Protein AF-A0A0R0CIC9-F1 (afdb_monomer_lite)

Radius of gyration: 15.49 Å; chains: 1; bounding box: 30×26×52 Å

Secondary structure (DSSP, 8-state):
---HHHHHTT-B-HHHHHHHHHHHHHHHHH-GGGHHHHHHHHHHHHHHHHHHHHHHHSEEEETTTEEEEETTT-HHHHHHHHHHHHHHHHHHHHHHHS----

pLDDT: mean 84.19, std 9.0, range [45.66, 94.19]

Sequence (102 aa):
MNSLANRIKGKSFLWPCLLFGIVSVFFISFAPAMYDVTWAIVGFLLFAPLFILQTGSGVALDNWWVARIDRKTQPYSYWFRVVFWGLGTAGFAYRIFVPVAV

Foldseek 3Di:
DCALLNVQAFDWCVVVLVVLVVVLVVVCVVCVVCNQLSVLVSQLVNLVVLLCSLVRRQFHDDVNTGGHRHCVPHVPVSVVRSVVSVCSNVVSVCSNPPDDDD

Organism: NCBI:txid344882

Structure (mmCIF, N/CA/C/O backbone):
data_AF-A0A0R0CIC9-F1
#
_entry.id   AF-A0A0R0CIC9-F1
#
loop_
_atom_site.group_PDB
_atom_site.id
_atom_site.type_symbol
_atom_site.label_atom_id
_atom_site.label_alt_id
_atom_site.label_comp_id
_atom_site.label_asym_id
_atom_site.label_entity_id
_atom_site.label_seq_id
_atom_site.pdbx_PDB_ins_code
_atom_site.Cartn_x
_atom_site.Cartn_y
_atom_site.Cartn_z
_atom_site.occupancy
_atom_site.B_iso_or_equiv
_atom_site.auth_seq_id
_atom_site.auth_comp_id
_atom_site.auth_asym_id
_atom_site.auth_atom_id
_atom_site.pdbx_PDB_model_num
ATOM 1 N N . MET A 1 1 ? 0.925 -1.442 27.604 1.00 45.66 1 MET A N 1
ATOM 2 C CA . MET A 1 1 ? 1.549 -1.317 26.265 1.00 45.66 1 MET A CA 1
ATOM 3 C C . MET A 1 1 ? 0.586 -0.574 25.348 1.00 45.66 1 MET A C 1
ATOM 5 O O . MET A 1 1 ? -0.476 -1.107 25.059 1.00 45.66 1 MET A O 1
ATOM 9 N N . ASN A 1 2 ? 0.902 0.655 24.927 1.00 53.94 2 ASN A N 1
ATOM 10 C CA . ASN A 1 2 ? 0.096 1.353 23.916 1.00 53.94 2 ASN A CA 1
ATOM 11 C C . ASN A 1 2 ? 0.224 0.586 22.598 1.00 53.94 2 ASN A C 1
ATOM 13 O O . ASN A 1 2 ? 1.307 0.585 22.011 1.00 53.94 2 ASN A O 1
ATOM 17 N N . SER A 1 3 ? -0.838 -0.109 22.179 1.00 74.44 3 SER A N 1
ATOM 18 C CA . SER A 1 3 ? -0.805 -0.900 20.948 1.00 74.44 3 SER A CA 1
ATOM 19 C C . SER A 1 3 ? -0.511 0.009 19.750 1.00 74.44 3 SER A C 1
ATOM 21 O O . SER A 1 3 ? -0.821 1.205 19.767 1.00 74.44 3 SER A O 1
ATOM 23 N N . LEU A 1 4 ? 0.104 -0.550 18.705 1.00 78.19 4 LEU A N 1
ATOM 24 C CA . LEU A 1 4 ? 0.395 0.168 17.460 1.00 78.19 4 LEU A CA 1
ATOM 25 C C . LEU A 1 4 ? -0.866 0.869 16.910 1.00 78.19 4 LEU A C 1
ATOM 27 O O . LEU A 1 4 ? -0.785 2.000 16.434 1.00 78.19 4 LEU A O 1
ATOM 31 N N . ALA A 1 5 ? -2.037 0.244 17.091 1.00 76.62 5 ALA A N 1
ATOM 32 C CA . ALA A 1 5 ? -3.348 0.811 16.783 1.00 76.62 5 ALA A CA 1
ATOM 33 C C . ALA A 1 5 ? -3.568 2.175 17.455 1.00 76.62 5 ALA A C 1
ATOM 35 O O . ALA A 1 5 ? -3.890 3.142 16.773 1.00 76.62 5 ALA A O 1
ATOM 36 N N . ASN A 1 6 ? -3.313 2.297 18.762 1.00 80.62 6 ASN A N 1
ATOM 37 C CA . ASN A 1 6 ? -3.512 3.549 19.503 1.00 80.62 6 ASN A CA 1
ATOM 38 C C . ASN A 1 6 ? -2.565 4.668 19.045 1.00 80.62 6 ASN A C 1
ATOM 40 O O . ASN A 1 6 ? -2.896 5.841 19.176 1.00 80.62 6 ASN A O 1
ATOM 44 N N . ARG A 1 7 ? -1.389 4.327 18.498 1.00 82.81 7 ARG A N 1
ATOM 45 C CA . ARG A 1 7 ? -0.427 5.314 17.975 1.00 82.81 7 ARG A CA 1
ATOM 46 C C . ARG A 1 7 ? -0.764 5.810 16.570 1.00 82.81 7 ARG A C 1
ATOM 48 O O . ARG A 1 7 ? -0.243 6.851 16.164 1.00 82.81 7 ARG A O 1
ATOM 55 N N . ILE A 1 8 ? -1.540 5.038 15.813 1.00 83.25 8 ILE A N 1
ATOM 56 C CA . ILE A 1 8 ? -1.824 5.270 14.390 1.00 83.25 8 ILE A CA 1
ATOM 57 C C . ILE A 1 8 ? -3.249 5.794 14.188 1.00 83.25 8 ILE A C 1
ATOM 59 O O . ILE A 1 8 ? -3.485 6.587 13.278 1.00 83.25 8 ILE A O 1
ATOM 63 N N . LYS A 1 9 ? -4.188 5.402 15.050 1.00 84.81 9 LYS A N 1
ATOM 64 C CA . LYS A 1 9 ? -5.587 5.823 14.982 1.00 84.81 9 LYS A CA 1
ATOM 65 C C . LYS A 1 9 ? -5.697 7.353 15.007 1.00 84.81 9 LYS A C 1
ATOM 67 O O . LYS A 1 9 ? -5.084 8.022 15.831 1.00 84.81 9 LYS A O 1
ATOM 72 N N . GLY A 1 10 ? -6.461 7.903 14.070 1.00 84.50 10 GLY A N 1
ATOM 73 C CA . GLY A 1 10 ? -6.659 9.335 13.857 1.00 84.50 10 GLY A CA 1
ATOM 74 C C . GLY A 1 10 ? -5.609 10.017 12.975 1.00 84.50 10 GLY A C 1
ATOM 75 O O . GLY A 1 10 ? -5.848 11.145 12.548 1.00 84.50 10 GLY A O 1
ATOM 76 N N . LYS A 1 11 ? -4.482 9.366 12.649 1.00 85.88 11 LYS A N 1
ATOM 77 C CA . LYS A 1 11 ? -3.447 9.972 11.798 1.00 85.88 11 LYS A CA 1
ATOM 78 C C . LYS A 1 11 ? -3.844 9.957 10.327 1.00 85.88 11 LYS A C 1
ATOM 80 O O . LYS A 1 11 ? -4.391 8.972 9.830 1.00 85.88 11 LYS A O 1
ATOM 85 N N . SER A 1 12 ? -3.542 11.062 9.648 1.00 88.25 12 SER A N 1
ATOM 86 C CA . SER A 1 12 ? -3.682 11.203 8.200 1.00 88.25 12 SER A CA 1
ATOM 87 C C . SER A 1 12 ? -2.376 10.841 7.499 1.00 88.25 12 SER A C 1
ATOM 89 O O . SER A 1 12 ? -1.300 11.271 7.910 1.00 88.25 12 SER A O 1
ATOM 91 N N . PHE A 1 13 ? -2.497 10.079 6.420 1.00 86.44 13 PHE A N 1
ATOM 92 C CA . PHE A 1 13 ? -1.426 9.656 5.524 1.00 86.44 13 PHE A CA 1
ATOM 93 C C . PHE A 1 13 ? -1.519 10.342 4.154 1.00 86.44 13 PHE A C 1
ATOM 95 O O . PHE A 1 13 ? -0.721 10.037 3.271 1.00 86.44 13 PHE A O 1
ATOM 102 N N . LEU A 1 14 ? -2.439 11.305 3.988 1.00 85.75 14 LEU A N 1
ATOM 103 C CA . LEU A 1 14 ? -2.602 12.077 2.751 1.00 85.75 14 LEU A CA 1
ATOM 104 C C . LEU A 1 14 ? -1.298 12.765 2.336 1.00 85.75 14 LEU A C 1
ATOM 106 O O . LEU A 1 14 ? -0.835 12.588 1.215 1.00 85.75 14 LEU A O 1
ATOM 110 N N . TRP A 1 15 ? -0.685 13.516 3.253 1.00 84.25 15 TRP A N 1
ATOM 111 C CA . TRP A 1 15 ? 0.529 14.285 2.971 1.00 84.25 15 TRP A CA 1
ATOM 112 C C . TRP A 1 15 ? 1.727 13.416 2.568 1.00 84.25 15 TRP A C 1
ATOM 114 O O . TRP A 1 15 ? 2.320 13.706 1.531 1.00 84.25 15 TRP A O 1
ATOM 124 N N . PRO A 1 16 ? 2.068 12.334 3.298 1.00 84.69 16 PRO A N 1
ATOM 125 C CA . PRO A 1 16 ? 3.091 11.391 2.853 1.00 84.69 16 PRO A CA 1
ATOM 126 C C . PRO A 1 16 ? 2.831 10.827 1.454 1.00 84.69 16 PRO A C 1
ATOM 128 O O . PRO A 1 16 ? 3.753 10.762 0.649 1.00 84.69 16 PRO A O 1
ATOM 131 N N . CYS A 1 17 ? 1.584 10.462 1.140 1.00 85.00 17 CYS A N 1
ATOM 132 C CA . CYS A 1 17 ? 1.246 9.914 -0.172 1.00 85.00 17 CYS A CA 1
ATOM 133 C C . CYS A 1 17 ? 1.344 10.961 -1.287 1.00 85.00 17 CYS A C 1
ATOM 135 O O . CYS A 1 17 ? 1.841 10.648 -2.365 1.00 85.00 17 CYS A O 1
ATOM 137 N N . LEU A 1 18 ? 0.913 12.201 -1.032 1.00 85.88 18 LEU A N 1
ATOM 138 C CA . LEU A 1 18 ? 1.059 13.308 -1.980 1.00 85.88 18 LEU A CA 1
ATOM 139 C C . LEU A 1 18 ? 2.532 13.621 -2.245 1.00 85.88 18 LEU A C 1
ATOM 141 O O . LEU A 1 18 ? 2.930 13.722 -3.401 1.00 85.88 18 LEU A O 1
ATOM 145 N N . LEU A 1 19 ? 3.348 13.723 -1.192 1.00 87.00 19 LEU A N 1
ATOM 146 C CA . LEU A 1 19 ? 4.788 13.944 -1.328 1.00 87.00 19 LEU A CA 1
ATOM 147 C C . LEU A 1 19 ? 5.445 12.814 -2.121 1.00 87.00 19 LEU A C 1
ATOM 149 O O . LEU A 1 19 ? 6.210 13.084 -3.044 1.00 87.00 19 LEU A O 1
ATOM 153 N N . PHE A 1 20 ? 5.105 11.561 -1.811 1.00 85.75 20 PHE A N 1
ATOM 154 C CA . PHE A 1 20 ? 5.622 10.411 -2.543 1.00 85.75 20 PHE A CA 1
ATOM 155 C C . PHE A 1 20 ? 5.209 10.446 -4.019 1.00 85.75 20 PHE A C 1
ATOM 157 O O . PHE A 1 20 ? 6.051 10.246 -4.890 1.00 85.75 20 PHE A O 1
ATOM 164 N N . GLY A 1 21 ? 3.947 10.768 -4.316 1.00 83.44 21 GLY A N 1
ATOM 165 C CA . GLY A 1 21 ? 3.449 10.916 -5.683 1.00 83.44 21 GLY A CA 1
ATOM 166 C C . GLY A 1 21 ? 4.177 12.011 -6.467 1.00 83.44 21 GLY A C 1
ATOM 167 O O . GLY A 1 21 ? 4.626 11.760 -7.581 1.00 83.44 21 GLY A O 1
ATOM 168 N N . ILE A 1 22 ? 4.369 13.194 -5.874 1.00 85.44 22 ILE A N 1
ATOM 169 C CA . ILE A 1 22 ? 5.100 14.304 -6.507 1.00 85.44 22 ILE A CA 1
ATOM 170 C C . ILE A 1 22 ? 6.540 13.886 -6.812 1.00 85.44 22 ILE A C 1
ATOM 172 O O . ILE A 1 22 ? 6.985 14.006 -7.952 1.00 85.44 22 ILE A O 1
ATOM 176 N N . VAL A 1 23 ? 7.255 13.347 -5.820 1.00 85.56 23 VAL A N 1
ATOM 177 C CA . VAL A 1 23 ? 8.641 12.882 -5.990 1.00 85.56 23 VAL A CA 1
ATOM 178 C C . VAL A 1 23 ? 8.722 11.814 -7.082 1.00 85.56 23 VAL A C 1
ATOM 180 O O . VAL A 1 23 ? 9.609 11.860 -7.930 1.00 85.56 23 VAL A O 1
ATOM 183 N N . SER A 1 24 ? 7.754 10.902 -7.130 1.00 82.31 24 SER A N 1
ATOM 184 C CA . SER A 1 24 ? 7.689 9.849 -8.143 1.00 82.31 24 SER A CA 1
ATOM 185 C C . SER A 1 24 ? 7.557 10.395 -9.567 1.00 82.31 24 SER A C 1
ATOM 187 O O . SER A 1 24 ? 8.245 9.915 -10.464 1.00 82.31 24 SER A O 1
ATOM 189 N N . VAL A 1 25 ? 6.738 11.432 -9.781 1.00 81.69 25 VAL A N 1
ATOM 190 C CA . VAL A 1 25 ? 6.601 12.097 -11.091 1.00 81.69 25 VAL A CA 1
ATOM 191 C C . VAL A 1 25 ? 7.920 12.739 -11.530 1.00 81.69 25 VAL A C 1
ATOM 193 O O . VAL A 1 25 ? 8.297 12.633 -12.700 1.00 81.69 25 VAL A O 1
ATOM 196 N N . PHE A 1 26 ? 8.662 13.345 -10.598 1.00 81.88 26 PHE A N 1
ATOM 197 C CA . PHE A 1 26 ? 10.008 13.846 -10.882 1.00 81.88 26 PHE A CA 1
ATOM 198 C C . PHE A 1 26 ? 10.940 12.713 -11.330 1.00 81.88 26 PHE A C 1
ATOM 200 O O . PHE A 1 26 ? 11.561 12.835 -12.381 1.00 81.88 26 PHE A O 1
ATOM 207 N N . PHE A 1 27 ? 10.989 11.589 -10.606 1.00 75.50 27 PHE A N 1
ATOM 208 C CA . PHE A 1 27 ? 11.826 10.438 -10.979 1.00 75.50 27 PHE A CA 1
ATOM 209 C C . PHE A 1 27 ? 11.473 9.850 -12.352 1.00 75.50 27 PHE A C 1
ATOM 211 O O . PHE A 1 27 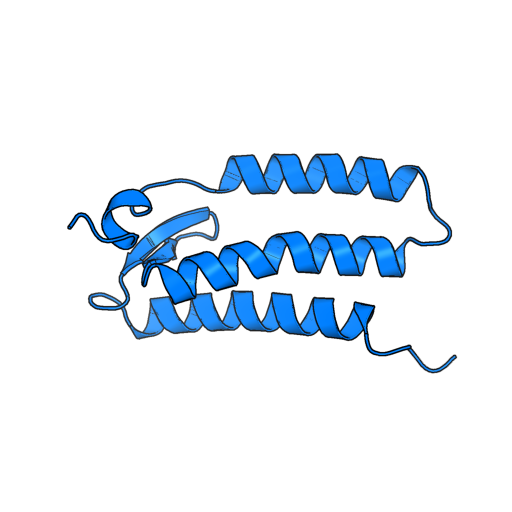? 12.373 9.553 -13.135 1.00 75.50 27 PHE A O 1
ATOM 218 N N . ILE A 1 28 ? 10.182 9.736 -12.672 1.00 78.88 28 ILE A N 1
ATOM 219 C CA . ILE A 1 28 ? 9.714 9.256 -13.981 1.00 78.88 28 ILE A CA 1
ATOM 220 C C . ILE A 1 28 ? 10.188 10.184 -15.113 1.00 78.88 28 ILE A C 1
ATOM 222 O O . ILE A 1 28 ? 10.546 9.715 -16.192 1.00 78.88 28 ILE A O 1
ATOM 226 N N . SER A 1 29 ? 10.247 11.493 -14.859 1.00 78.31 29 SER A N 1
ATOM 227 C CA . SER A 1 29 ? 10.649 12.492 -15.858 1.00 78.31 29 SER A CA 1
ATOM 228 C C . SER A 1 29 ? 12.131 12.401 -16.253 1.00 78.31 29 SER A C 1
ATOM 230 O O . SER A 1 29 ? 12.487 12.802 -17.358 1.00 78.31 29 SER A O 1
ATOM 232 N N . PHE A 1 30 ? 12.998 11.853 -15.391 1.00 76.38 30 PHE A N 1
ATOM 233 C CA . PHE A 1 30 ? 14.436 11.707 -15.667 1.00 76.38 30 PHE A CA 1
ATOM 234 C C . PHE A 1 30 ? 14.808 10.423 -16.428 1.00 76.38 30 PHE A C 1
ATOM 236 O O . PHE A 1 30 ? 15.911 10.345 -16.966 1.00 76.38 30 PHE A O 1
ATOM 243 N N . ALA A 1 31 ? 13.924 9.421 -16.492 1.00 70.25 31 ALA A N 1
ATOM 244 C CA . ALA A 1 31 ? 14.224 8.119 -17.097 1.00 70.25 31 ALA A CA 1
ATOM 245 C C . ALA A 1 31 ? 13.042 7.564 -17.924 1.00 70.25 31 ALA A C 1
ATOM 247 O O . ALA A 1 31 ? 12.478 6.521 -17.582 1.00 70.25 31 ALA A O 1
ATOM 248 N N . PRO A 1 32 ? 12.673 8.212 -19.047 1.00 69.19 32 PRO A N 1
ATOM 249 C CA . PRO A 1 32 ? 11.515 7.814 -19.855 1.00 69.19 32 PRO A CA 1
ATOM 250 C C . PRO A 1 32 ? 11.634 6.401 -20.449 1.00 69.19 32 PRO A C 1
ATOM 252 O O . PRO A 1 32 ? 10.625 5.729 -20.634 1.00 69.19 32 PRO A O 1
ATOM 255 N N . ALA A 1 33 ? 12.855 5.903 -20.681 1.00 73.50 33 ALA A N 1
ATOM 256 C CA . ALA A 1 33 ? 13.094 4.538 -21.161 1.00 73.50 33 ALA A CA 1
ATOM 257 C C . ALA A 1 33 ? 12.731 3.442 -20.136 1.00 73.50 33 ALA A C 1
ATOM 259 O O . ALA A 1 33 ? 12.611 2.279 -20.505 1.00 73.50 33 ALA A O 1
ATOM 260 N N . MET A 1 34 ? 12.558 3.798 -18.857 1.00 75.62 34 MET A N 1
ATOM 261 C CA . MET A 1 34 ? 12.203 2.874 -17.772 1.00 75.62 34 MET A CA 1
ATOM 262 C C . MET A 1 34 ? 10.799 3.138 -17.211 1.00 75.62 34 MET A C 1
ATOM 264 O O . MET A 1 34 ? 10.467 2.634 -16.140 1.00 75.62 34 MET A O 1
ATOM 268 N N . TYR A 1 35 ? 9.971 3.900 -17.933 1.00 80.81 35 TYR A N 1
ATOM 269 C CA . TYR A 1 35 ? 8.670 4.392 -17.473 1.00 80.81 35 TYR A CA 1
ATOM 270 C C . TYR A 1 35 ? 7.789 3.314 -16.830 1.00 80.81 35 TYR A C 1
ATOM 272 O O . TYR A 1 35 ? 7.311 3.512 -15.714 1.00 80.81 35 TYR A O 1
ATOM 280 N N . ASP A 1 36 ? 7.616 2.163 -17.487 1.00 80.31 36 ASP A N 1
ATOM 281 C CA . ASP A 1 36 ? 6.754 1.084 -16.990 1.00 80.31 36 ASP A CA 1
ATOM 282 C C . ASP A 1 36 ? 7.264 0.483 -15.676 1.00 80.31 36 ASP A C 1
ATOM 284 O O . ASP A 1 36 ? 6.495 0.288 -14.731 1.00 80.31 36 ASP A O 1
ATOM 288 N N . VAL A 1 37 ? 8.574 0.244 -15.582 1.00 82.25 37 VAL A N 1
ATOM 289 C CA . VAL A 1 37 ? 9.214 -0.306 -14.379 1.00 82.25 37 VAL A CA 1
ATOM 290 C C . VAL A 1 37 ? 9.169 0.716 -13.246 1.00 82.25 37 VAL A C 1
ATOM 292 O O . VAL A 1 37 ? 8.820 0.375 -12.116 1.00 82.25 37 VAL A O 1
ATOM 295 N N . THR A 1 38 ? 9.469 1.985 -13.535 1.00 82.88 38 THR A N 1
ATOM 296 C CA . THR A 1 38 ? 9.412 3.066 -12.548 1.00 82.88 38 THR A CA 1
ATOM 297 C C . THR A 1 38 ? 7.995 3.237 -12.010 1.00 82.88 38 THR A C 1
ATOM 299 O O . THR A 1 38 ? 7.819 3.300 -10.795 1.00 82.88 38 THR A O 1
ATOM 302 N N . TRP A 1 39 ? 6.971 3.226 -12.868 1.00 82.94 39 TRP A N 1
ATOM 303 C CA . TRP A 1 39 ? 5.575 3.259 -12.428 1.00 82.94 39 TRP A CA 1
ATOM 304 C C . TRP A 1 39 ? 5.189 2.056 -11.581 1.00 82.94 39 TRP A C 1
ATOM 306 O O . TRP A 1 39 ? 4.481 2.214 -10.584 1.00 82.94 39 TRP A O 1
ATOM 316 N N . ALA A 1 40 ? 5.657 0.863 -11.950 1.00 86.69 40 ALA A N 1
ATOM 317 C CA . ALA A 1 40 ? 5.390 -0.341 -11.183 1.00 86.69 40 ALA A CA 1
ATOM 318 C C . ALA A 1 40 ? 6.002 -0.260 -9.773 1.00 86.69 40 ALA A C 1
ATOM 320 O O . ALA A 1 40 ? 5.315 -0.530 -8.788 1.00 86.69 40 ALA A O 1
ATOM 321 N N . ILE A 1 41 ? 7.252 0.202 -9.662 1.00 86.81 41 ILE A N 1
ATOM 322 C CA . ILE A 1 41 ? 7.948 0.410 -8.382 1.00 86.81 41 ILE A CA 1
ATOM 323 C C . ILE A 1 41 ? 7.254 1.484 -7.541 1.00 86.81 41 ILE A C 1
ATOM 325 O O . ILE A 1 41 ? 7.010 1.271 -6.354 1.00 86.81 41 ILE A O 1
ATOM 329 N N . VAL A 1 42 ? 6.902 2.622 -8.140 1.00 87.44 42 VAL A N 1
ATOM 330 C CA . VAL A 1 42 ? 6.192 3.716 -7.461 1.00 87.44 42 VAL A CA 1
ATOM 331 C C . VAL A 1 42 ? 4.854 3.232 -6.911 1.00 87.44 42 VAL A C 1
ATOM 333 O O . VAL A 1 42 ? 4.552 3.447 -5.737 1.00 87.44 42 VAL A O 1
ATOM 336 N N . GLY A 1 43 ? 4.065 2.535 -7.731 1.00 86.75 43 GLY A N 1
ATOM 337 C CA . GLY A 1 43 ? 2.803 1.948 -7.299 1.00 86.75 43 GLY A CA 1
ATOM 338 C C . GLY A 1 43 ? 3.006 0.947 -6.163 1.00 86.75 43 GLY A C 1
ATOM 339 O O . GLY A 1 43 ? 2.332 1.023 -5.139 1.00 86.75 43 GLY A O 1
ATOM 340 N N . PHE A 1 44 ? 3.996 0.062 -6.270 1.00 88.62 44 PHE A N 1
ATOM 341 C CA . PHE A 1 44 ? 4.307 -0.885 -5.202 1.00 88.62 44 PHE A CA 1
ATOM 342 C C . PHE A 1 44 ? 4.658 -0.178 -3.886 1.00 88.62 44 PHE A C 1
ATOM 344 O O . PHE A 1 44 ? 4.090 -0.497 -2.843 1.00 88.62 44 PHE A O 1
ATOM 351 N N . LEU A 1 45 ? 5.539 0.822 -3.927 1.00 89.00 45 LEU A N 1
ATOM 352 C CA . LEU A 1 45 ? 5.978 1.565 -2.746 1.00 89.00 45 LEU A CA 1
ATOM 353 C C . LEU A 1 45 ? 4.885 2.450 -2.137 1.00 89.00 45 LEU A C 1
ATOM 355 O O . LEU A 1 45 ? 4.965 2.771 -0.955 1.00 89.00 45 LEU A O 1
ATOM 359 N N . LEU A 1 46 ? 3.855 2.821 -2.896 1.00 87.31 46 LEU A N 1
ATOM 360 C CA . LEU A 1 46 ? 2.715 3.566 -2.367 1.00 87.31 46 LEU A CA 1
ATOM 361 C C . LEU A 1 46 ? 1.698 2.639 -1.683 1.00 87.31 46 LEU A C 1
ATOM 363 O O . LEU A 1 46 ? 1.170 2.969 -0.622 1.00 87.31 46 LEU A O 1
ATOM 367 N N . PHE A 1 47 ? 1.447 1.456 -2.250 1.00 89.19 47 PHE A N 1
ATOM 368 C CA . PHE A 1 47 ? 0.442 0.523 -1.735 1.00 89.19 47 PHE A CA 1
ATOM 369 C C . PHE A 1 47 ? 0.982 -0.407 -0.633 1.00 89.19 47 PHE A C 1
ATOM 371 O O . PHE A 1 47 ? 0.289 -0.629 0.366 1.00 89.19 47 PHE A O 1
ATOM 378 N N . ALA A 1 48 ? 2.217 -0.907 -0.756 1.00 90.50 48 ALA A N 1
ATOM 379 C CA . ALA A 1 48 ? 2.777 -1.908 0.156 1.00 90.50 48 ALA A CA 1
ATOM 380 C C . ALA A 1 48 ? 2.896 -1.417 1.609 1.00 90.50 48 ALA A C 1
ATOM 382 O O . ALA A 1 48 ? 2.440 -2.125 2.512 1.00 90.50 48 ALA A O 1
ATOM 383 N N . PRO A 1 49 ? 3.427 -0.209 1.894 1.00 89.62 49 PRO A N 1
ATOM 384 C CA . PRO A 1 49 ? 3.533 0.275 3.268 1.00 89.62 49 PRO A CA 1
ATOM 385 C C . PRO A 1 49 ? 2.165 0.484 3.911 1.00 89.62 49 PRO A C 1
ATOM 387 O O . PRO A 1 49 ? 1.994 0.198 5.094 1.00 89.62 49 PRO A O 1
ATOM 390 N N . LEU A 1 50 ? 1.171 0.939 3.141 1.00 90.06 50 LEU A N 1
ATOM 391 C CA . LEU A 1 50 ? -0.190 1.132 3.637 1.00 90.06 50 LEU A CA 1
ATOM 392 C C . LEU A 1 50 ? -0.881 -0.204 3.907 1.00 90.06 50 LEU A C 1
ATOM 394 O O . LEU A 1 50 ? -1.610 -0.323 4.892 1.00 90.06 50 LEU A O 1
ATOM 398 N N . PHE A 1 51 ? -0.628 -1.224 3.090 1.00 92.12 51 PHE A N 1
ATOM 399 C CA . PHE A 1 51 ? -1.081 -2.585 3.358 1.00 92.12 51 PHE A CA 1
ATOM 400 C C . PHE A 1 51 ? -0.450 -3.154 4.641 1.00 92.12 51 PHE A C 1
ATOM 402 O O . PHE A 1 51 ? -1.172 -3.615 5.532 1.00 92.12 51 PHE A O 1
ATOM 409 N N . ILE A 1 52 ? 0.877 -3.063 4.782 1.00 90.94 52 ILE A N 1
ATOM 410 C CA . ILE A 1 52 ? 1.617 -3.532 5.969 1.00 90.94 52 ILE A CA 1
ATOM 411 C C . ILE A 1 52 ? 1.144 -2.794 7.225 1.00 90.94 52 ILE A C 1
ATOM 413 O O . ILE A 1 52 ? 0.908 -3.402 8.268 1.00 90.94 52 ILE A O 1
ATOM 417 N N . LEU A 1 53 ? 0.945 -1.480 7.129 1.00 90.12 53 LEU A N 1
ATOM 418 C CA . LEU A 1 53 ? 0.457 -0.672 8.237 1.00 90.12 53 LEU A CA 1
ATOM 419 C C . LEU A 1 53 ? -0.941 -1.108 8.681 1.00 90.12 53 LEU A C 1
ATOM 421 O O . LEU A 1 53 ? -1.183 -1.233 9.879 1.00 90.12 53 LEU A O 1
ATOM 425 N N . GLN A 1 54 ? -1.863 -1.370 7.756 1.00 90.31 54 GLN A N 1
ATOM 426 C CA . GLN A 1 54 ? -3.235 -1.748 8.108 1.00 90.31 54 GLN A CA 1
ATOM 427 C C . GLN A 1 54 ? -3.321 -3.168 8.675 1.00 90.31 54 GLN A C 1
ATOM 429 O O . GLN A 1 54 ? -4.012 -3.391 9.673 1.0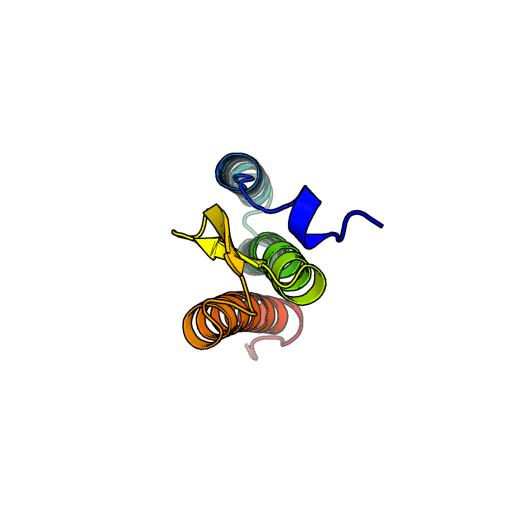0 90.31 54 GLN A O 1
ATOM 434 N N . THR A 1 55 ? -2.583 -4.112 8.086 1.00 90.75 55 THR A N 1
ATOM 435 C CA . THR A 1 55 ? -2.491 -5.502 8.566 1.00 90.75 55 THR A CA 1
ATOM 436 C C . THR A 1 55 ? -1.800 -5.599 9.925 1.00 90.75 55 THR A C 1
ATOM 438 O O . THR A 1 55 ? -2.316 -6.261 10.823 1.00 90.75 55 THR A O 1
ATOM 441 N N . GLY A 1 56 ? -0.681 -4.893 10.109 1.00 87.88 56 GLY A N 1
ATOM 442 C CA . GLY A 1 56 ? 0.100 -4.902 11.347 1.00 87.88 56 GLY A CA 1
ATOM 443 C C . GLY A 1 56 ? -0.519 -4.094 12.491 1.00 87.88 56 GLY A C 1
ATOM 444 O O . GLY A 1 56 ? -0.379 -4.467 13.654 1.00 87.88 56 GLY A O 1
ATOM 445 N N . SER A 1 57 ? -1.225 -2.996 12.194 1.00 88.06 57 SER A N 1
ATOM 446 C CA . SER A 1 57 ? -1.864 -2.165 13.229 1.00 88.06 57 SER A CA 1
ATOM 447 C C . SER A 1 57 ? -3.259 -2.634 13.634 1.00 88.06 57 SER A C 1
ATOM 449 O O . SER A 1 57 ? -3.703 -2.303 14.731 1.00 88.06 57 SER A O 1
ATOM 451 N N . GLY A 1 58 ? -3.972 -3.361 12.769 1.00 87.38 58 GLY A N 1
ATOM 452 C CA . GLY A 1 58 ? -5.390 -3.669 12.974 1.00 87.38 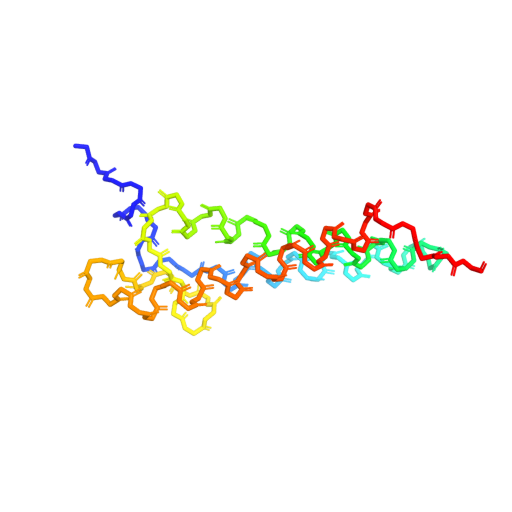58 GLY A CA 1
ATOM 453 C C . GLY A 1 58 ? -6.328 -2.470 12.767 1.00 87.38 58 GLY A C 1
ATOM 454 O O . GLY A 1 58 ? -7.502 -2.557 13.125 1.00 87.38 58 GLY A O 1
ATOM 455 N N . VAL A 1 59 ? -5.832 -1.366 12.191 1.00 89.88 59 VAL A N 1
ATOM 456 C CA . VAL A 1 59 ? -6.612 -0.164 11.860 1.00 89.88 59 VAL A CA 1
ATOM 457 C C . VAL A 1 59 ? -6.499 0.130 10.364 1.00 89.88 59 VAL A C 1
ATOM 459 O O . VAL A 1 59 ? -5.401 0.265 9.834 1.00 89.88 59 VAL A O 1
ATOM 462 N N . ALA A 1 60 ? -7.637 0.250 9.684 1.00 90.00 60 ALA A N 1
ATOM 463 C CA . ALA A 1 60 ? -7.749 0.581 8.270 1.00 90.00 60 ALA A CA 1
ATOM 464 C C . ALA A 1 60 ? -7.974 2.083 8.025 1.00 90.00 60 ALA A C 1
ATOM 466 O O . ALA A 1 60 ? -8.473 2.827 8.882 1.00 90.00 60 ALA A O 1
ATOM 467 N N . LEU A 1 61 ? -7.600 2.522 6.821 1.00 89.38 61 LEU A N 1
ATOM 468 C CA . LEU A 1 61 ? -7.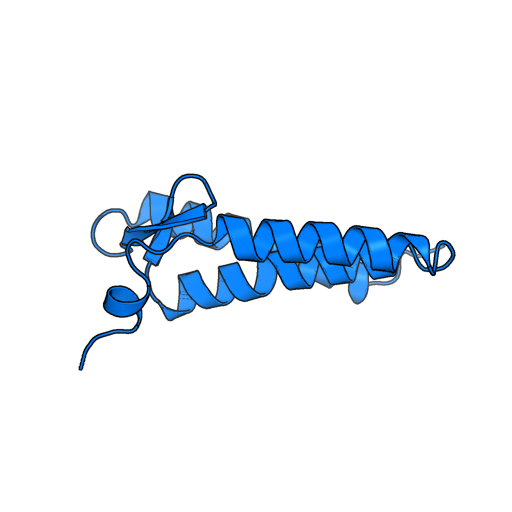698 3.914 6.378 1.00 89.38 61 LEU A CA 1
ATOM 469 C C . LEU A 1 61 ? -9.120 4.255 5.931 1.00 89.38 61 LEU A C 1
ATOM 471 O O . LEU A 1 61 ? -9.577 3.766 4.905 1.00 89.38 61 LEU A O 1
ATOM 475 N N . ASP A 1 62 ? -9.799 5.136 6.652 1.00 86.75 62 ASP A N 1
ATOM 476 C CA . ASP A 1 62 ? -11.034 5.789 6.239 1.00 86.75 62 ASP A CA 1
ATOM 477 C C . ASP A 1 62 ? -10.775 6.846 5.156 1.00 86.75 62 ASP A C 1
ATOM 479 O O . ASP A 1 62 ? -9.743 7.526 5.163 1.00 86.75 62 ASP A O 1
ATOM 483 N N . ASN A 1 63 ? -11.699 6.940 4.195 1.00 82.38 63 ASN A N 1
ATOM 484 C CA . ASN A 1 63 ? -11.572 7.754 2.978 1.00 82.38 63 ASN A CA 1
ATOM 485 C C . ASN A 1 63 ? -10.195 7.661 2.292 1.00 82.38 63 ASN A C 1
ATOM 487 O O . ASN A 1 63 ? -9.755 8.630 1.692 1.00 82.38 63 ASN A O 1
ATOM 491 N N . TRP A 1 64 ? -9.518 6.510 2.398 1.00 78.94 64 TRP A N 1
ATOM 492 C CA . TRP A 1 64 ? -8.188 6.225 1.833 1.00 78.94 64 TRP A CA 1
ATOM 493 C C . TRP A 1 64 ? -6.999 6.923 2.497 1.00 78.94 64 TRP A C 1
ATOM 495 O O . TRP A 1 64 ? -5.863 6.598 2.169 1.00 78.94 64 TRP A O 1
ATOM 505 N N . TRP A 1 65 ? -7.226 7.799 3.478 1.00 83.81 65 TRP A N 1
ATOM 506 C CA . TRP A 1 65 ? -6.157 8.644 4.018 1.00 83.81 65 TRP A CA 1
ATOM 507 C C . TRP A 1 65 ? -6.032 8.628 5.536 1.00 83.81 65 TRP A C 1
ATOM 509 O O . TRP A 1 65 ? -4.938 8.863 6.035 1.00 83.81 65 TRP A O 1
ATOM 519 N N . VAL A 1 66 ? -7.099 8.374 6.298 1.00 89.12 66 VAL A N 1
ATOM 520 C CA . VAL A 1 66 ? -7.067 8.561 7.761 1.00 89.12 66 VAL A CA 1
ATOM 521 C C . VAL A 1 66 ? -7.303 7.247 8.485 1.00 89.12 66 VAL A C 1
ATOM 523 O O . VAL A 1 66 ? -8.365 6.657 8.352 1.00 89.12 66 VAL A O 1
ATOM 526 N N . ALA A 1 67 ? -6.367 6.779 9.308 1.00 88.00 67 ALA A N 1
ATOM 527 C CA . ALA A 1 67 ? -6.526 5.508 10.019 1.00 88.00 67 ALA A CA 1
ATOM 528 C C . ALA A 1 67 ? -7.611 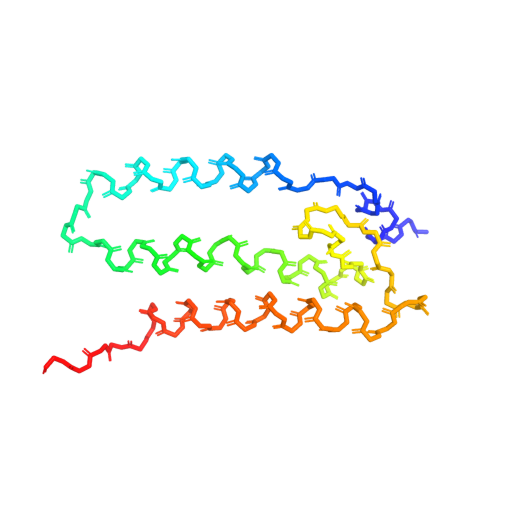5.606 11.106 1.00 88.00 67 ALA A C 1
ATOM 530 O O . ALA A 1 67 ? -7.362 6.128 12.188 1.00 88.00 67 ALA A O 1
ATOM 531 N N . ARG A 1 68 ? -8.833 5.133 10.841 1.00 89.25 68 ARG A N 1
ATOM 532 C CA . ARG A 1 68 ? -9.973 5.249 11.780 1.00 89.25 68 ARG A CA 1
ATOM 533 C C . ARG A 1 68 ? -10.746 3.953 11.975 1.00 89.25 68 ARG A C 1
ATOM 535 O O . ARG A 1 68 ? -11.345 3.767 13.032 1.00 89.25 68 ARG A O 1
ATOM 542 N N . ILE A 1 69 ? -10.734 3.075 10.977 1.00 87.25 69 ILE A N 1
ATOM 543 C CA . ILE A 1 69 ? -11.580 1.883 10.941 1.00 87.25 69 ILE A CA 1
ATOM 544 C C . ILE A 1 69 ? -10.886 0.775 11.715 1.00 87.25 69 ILE A C 1
ATOM 546 O O . ILE A 1 69 ? -9.834 0.293 11.316 1.00 87.25 69 ILE A O 1
ATOM 550 N N . ASP A 1 70 ? -11.462 0.376 12.836 1.00 88.94 70 ASP A N 1
ATOM 551 C CA . ASP A 1 70 ? -10.888 -0.643 13.707 1.00 88.94 70 ASP A CA 1
ATOM 552 C C . ASP A 1 70 ? -11.378 -2.035 13.292 1.00 88.94 70 ASP A C 1
ATOM 554 O O . ASP A 1 70 ? -12.576 -2.231 13.060 1.00 88.94 70 ASP A O 1
ATOM 558 N N . ARG A 1 71 ? -10.476 -3.022 13.250 1.00 88.94 71 ARG A N 1
ATOM 559 C CA . ARG A 1 71 ? -10.823 -4.416 12.934 1.00 88.94 71 ARG A CA 1
ATOM 560 C C . ARG A 1 71 ? -11.907 -4.970 13.860 1.00 88.94 71 ARG A C 1
ATOM 562 O O . ARG A 1 71 ? -12.699 -5.801 13.424 1.00 88.94 71 ARG A O 1
ATOM 569 N N . LYS A 1 72 ? -11.944 -4.541 15.127 1.00 88.62 72 LYS A N 1
ATOM 570 C CA . LYS A 1 72 ? -12.915 -5.049 16.111 1.00 88.62 72 LYS A C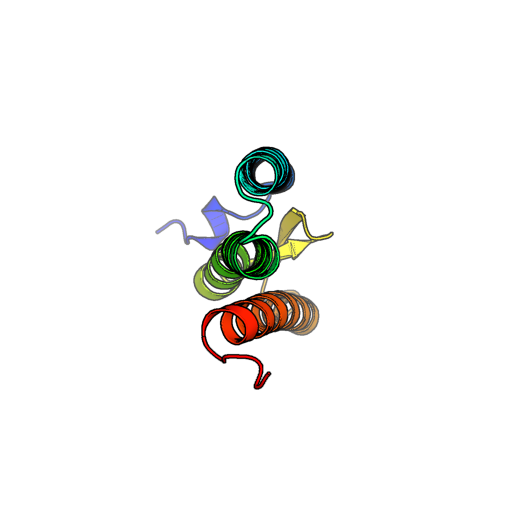A 1
ATOM 571 C C . LYS A 1 72 ? -14.304 -4.436 15.962 1.00 88.62 72 LYS A C 1
ATOM 573 O O . LYS A 1 72 ? -15.284 -5.115 16.240 1.00 88.62 72 LYS A O 1
ATOM 578 N N . THR A 1 73 ? -14.393 -3.168 15.560 1.00 88.44 73 THR A N 1
ATOM 579 C CA . THR A 1 73 ? -15.681 -2.461 15.477 1.00 88.44 73 THR A CA 1
ATOM 580 C C . THR A 1 73 ? -16.322 -2.586 14.102 1.00 88.44 73 THR A C 1
ATOM 582 O O . THR A 1 73 ? -17.543 -2.643 14.005 1.00 88.44 73 THR A O 1
ATOM 585 N N . GLN A 1 74 ? -15.518 -2.635 13.035 1.00 90.00 74 GLN A N 1
ATOM 586 C CA . GLN A 1 74 ? -15.991 -2.676 11.651 1.00 90.00 74 GLN A CA 1
ATOM 587 C C . GLN A 1 74 ? -15.183 -3.695 10.827 1.00 90.00 74 GLN A C 1
ATOM 589 O O . GLN A 1 74 ? -14.426 -3.312 9.930 1.00 90.00 74 GLN A O 1
ATOM 594 N N . PRO A 1 75 ? -15.327 -5.005 11.104 1.00 90.19 75 PRO A N 1
ATOM 595 C CA . PRO A 1 75 ? -14.473 -6.041 10.522 1.00 90.19 75 PRO A CA 1
ATOM 596 C C . PRO A 1 75 ? -14.579 -6.122 8.995 1.00 90.19 75 PRO A C 1
ATOM 598 O O . PRO A 1 75 ? -13.558 -6.235 8.322 1.00 90.19 75 PRO A O 1
ATOM 601 N N . TYR A 1 76 ? -15.787 -6.018 8.435 1.00 92.62 76 TYR A N 1
ATOM 602 C CA . TYR A 1 76 ? -15.993 -6.083 6.984 1.00 92.62 76 TYR A CA 1
ATOM 603 C C . TYR A 1 76 ? -15.351 -4.894 6.262 1.00 92.62 76 TYR A C 1
ATOM 605 O O . TYR A 1 76 ? -14.570 -5.086 5.332 1.00 92.62 76 TYR A O 1
ATOM 613 N N . SER A 1 77 ? -15.604 -3.670 6.737 1.00 90.38 77 SER A N 1
ATOM 614 C CA . SER A 1 77 ? -15.005 -2.450 6.180 1.00 90.38 77 SER A CA 1
ATOM 615 C C . SER A 1 77 ? -13.483 -2.437 6.322 1.00 90.38 77 SER A C 1
ATOM 617 O O . SER A 1 77 ? -12.786 -1.957 5.428 1.00 90.38 77 SER A O 1
ATOM 619 N N . TYR A 1 78 ? -12.964 -2.971 7.431 1.00 92.50 78 TYR A N 1
ATOM 620 C CA . TYR A 1 78 ? -11.532 -3.146 7.649 1.00 92.50 78 TYR A CA 1
ATOM 621 C C . TYR A 1 78 ? -10.929 -4.077 6.592 1.00 92.50 78 TYR A C 1
ATOM 623 O O . TYR A 1 78 ? -10.032 -3.667 5.855 1.00 92.50 78 TYR A O 1
ATOM 631 N N . TRP A 1 79 ? -11.447 -5.305 6.477 1.00 92.19 79 TRP A N 1
ATOM 632 C CA . TRP A 1 79 ? -10.892 -6.306 5.567 1.00 92.19 79 TRP A CA 1
ATOM 633 C C . TRP A 1 79 ? -11.031 -5.913 4.104 1.00 92.19 79 TRP A C 1
ATOM 635 O O . TRP A 1 79 ? -10.082 -6.106 3.355 1.00 92.19 79 TRP A O 1
ATOM 645 N N . PHE A 1 80 ? -12.146 -5.298 3.706 1.00 92.44 80 PHE A N 1
ATOM 646 C CA . PHE A 1 80 ? -12.314 -4.781 2.349 1.00 92.44 80 PHE A CA 1
ATOM 647 C C . PHE A 1 80 ? -11.180 -3.823 1.963 1.00 92.44 80 PHE A C 1
ATOM 649 O O . PHE A 1 80 ? -10.566 -3.964 0.906 1.00 92.44 80 PHE A O 1
ATOM 656 N N . ARG A 1 81 ? -10.847 -2.879 2.850 1.00 91.00 81 ARG A N 1
ATOM 657 C CA . ARG A 1 81 ? -9.773 -1.909 2.605 1.00 91.00 81 ARG A CA 1
ATOM 658 C C . ARG A 1 81 ? -8.411 -2.585 2.604 1.00 91.00 81 ARG A C 1
ATOM 660 O O . ARG A 1 81 ? -7.633 -2.357 1.687 1.00 91.00 81 ARG A O 1
ATOM 667 N N . VAL A 1 82 ? -8.139 -3.456 3.575 1.00 91.94 82 VAL A N 1
ATOM 668 C CA . VAL A 1 82 ? -6.888 -4.228 3.614 1.00 91.94 82 VAL A CA 1
ATOM 669 C C . VAL A 1 82 ? -6.693 -5.031 2.325 1.00 91.94 82 VAL A C 1
ATOM 671 O O . VAL A 1 82 ? -5.612 -4.984 1.746 1.00 91.94 82 VAL A O 1
ATOM 674 N N . VAL A 1 83 ? -7.736 -5.708 1.840 1.00 93.75 83 VAL A N 1
ATOM 675 C CA . VAL A 1 83 ? -7.700 -6.470 0.586 1.00 93.75 83 VAL A CA 1
ATOM 676 C C . VAL A 1 83 ? -7.463 -5.549 -0.604 1.00 93.75 83 VAL A C 1
ATOM 678 O O . VAL A 1 83 ? -6.615 -5.867 -1.425 1.00 93.75 83 VAL A O 1
ATOM 681 N N . PHE A 1 84 ? -8.123 -4.392 -0.686 1.00 92.50 84 PHE A N 1
ATOM 682 C CA . PHE A 1 84 ? -7.877 -3.434 -1.768 1.00 92.50 84 PHE A CA 1
ATOM 683 C C . PHE A 1 84 ? -6.406 -2.998 -1.831 1.00 92.50 84 PHE A C 1
ATOM 685 O O . PHE A 1 84 ? -5.781 -3.050 -2.890 1.00 92.50 84 PHE A O 1
ATOM 692 N N . TRP A 1 85 ? -5.828 -2.612 -0.690 1.00 91.31 85 TRP A N 1
ATOM 693 C CA . TRP A 1 85 ? -4.420 -2.215 -0.623 1.00 91.31 85 TRP A CA 1
ATOM 694 C C . TRP A 1 85 ? -3.475 -3.390 -0.921 1.00 91.31 85 TRP A C 1
ATOM 696 O O . TRP A 1 85 ? -2.447 -3.207 -1.576 1.00 91.31 85 TRP A O 1
ATOM 706 N N . GLY A 1 86 ? -3.841 -4.602 -0.497 1.00 92.38 86 GLY A N 1
ATOM 707 C CA . GLY A 1 86 ? -3.115 -5.833 -0.809 1.00 92.38 86 GLY A CA 1
ATOM 708 C C . GLY A 1 86 ? -3.149 -6.189 -2.297 1.00 92.38 86 GLY A C 1
ATOM 709 O O . GLY A 1 86 ? -2.110 -6.512 -2.865 1.00 92.38 86 GLY A O 1
ATOM 710 N N . LEU A 1 87 ? -4.304 -6.057 -2.955 1.00 94.19 87 LEU A N 1
ATOM 711 C CA . LEU A 1 87 ? -4.461 -6.270 -4.396 1.00 94.19 87 LEU A CA 1
ATOM 712 C C . LEU A 1 87 ? -3.660 -5.249 -5.203 1.00 94.19 87 LEU A C 1
ATOM 714 O O . LEU A 1 87 ? -2.985 -5.635 -6.152 1.00 94.19 87 LEU A O 1
ATOM 718 N N . GLY A 1 88 ? -3.674 -3.973 -4.805 1.00 91.38 88 GLY A N 1
ATOM 719 C CA . GLY A 1 88 ? -2.819 -2.957 -5.422 1.00 91.38 88 GLY A CA 1
ATOM 720 C C . GLY A 1 88 ? -1.337 -3.313 -5.287 1.00 91.38 88 GLY A C 1
ATOM 721 O O . GLY A 1 88 ? -0.614 -3.346 -6.279 1.00 91.38 88 GLY A O 1
ATOM 722 N N . THR A 1 89 ? -0.903 -3.684 -4.078 1.00 92.38 89 THR A N 1
ATOM 723 C CA . THR A 1 89 ? 0.477 -4.124 -3.811 1.00 92.38 89 THR A CA 1
ATOM 724 C C . THR A 1 89 ? 0.873 -5.314 -4.688 1.00 92.38 89 THR A C 1
ATOM 726 O O . THR A 1 89 ? 1.916 -5.278 -5.336 1.00 92.38 89 THR A O 1
ATOM 729 N N . ALA A 1 90 ? 0.035 -6.351 -4.746 1.00 91.50 90 ALA A N 1
ATOM 730 C CA . ALA A 1 90 ? 0.289 -7.548 -5.540 1.00 91.50 90 ALA A CA 1
ATOM 731 C C . ALA A 1 90 ? 0.281 -7.258 -7.049 1.00 91.50 90 ALA A C 1
ATOM 733 O O . ALA A 1 90 ? 1.151 -7.744 -7.765 1.00 91.50 90 ALA A O 1
ATOM 734 N N . GLY A 1 91 ? -0.655 -6.436 -7.530 1.00 90.81 91 GLY A N 1
ATOM 735 C CA . GLY A 1 91 ? -0.752 -6.056 -8.940 1.00 90.81 91 GLY A CA 1
ATOM 736 C C . GLY A 1 91 ? 0.467 -5.269 -9.420 1.00 90.81 91 GLY A C 1
ATOM 737 O O . GLY A 1 91 ? 0.997 -5.543 -10.496 1.00 90.81 91 GLY A O 1
ATOM 738 N N . PHE A 1 92 ? 0.965 -4.336 -8.605 1.00 89.69 92 PHE A N 1
ATOM 739 C CA . PHE A 1 92 ? 2.201 -3.618 -8.915 1.00 89.69 92 PHE A CA 1
ATOM 740 C C . PHE A 1 92 ? 3.442 -4.503 -8.773 1.00 89.69 92 PHE A C 1
ATOM 742 O O . PHE A 1 92 ? 4.302 -4.458 -9.646 1.00 89.69 92 PHE A O 1
ATOM 749 N N . ALA A 1 93 ? 3.515 -5.365 -7.754 1.00 88.75 93 ALA A N 1
ATOM 750 C CA . ALA A 1 93 ? 4.602 -6.338 -7.626 1.00 88.75 93 ALA A CA 1
ATOM 751 C C . ALA A 1 93 ? 4.672 -7.276 -8.841 1.00 88.75 93 ALA A C 1
ATOM 753 O O . ALA A 1 93 ? 5.753 -7.521 -9.370 1.00 88.75 93 ALA A O 1
ATOM 754 N N . TYR A 1 94 ? 3.526 -7.751 -9.333 1.00 88.25 94 TYR A N 1
ATOM 755 C CA . TYR A 1 94 ? 3.453 -8.587 -10.529 1.00 88.25 94 TYR A CA 1
ATOM 756 C C . TYR A 1 94 ? 4.078 -7.894 -11.745 1.00 88.25 94 TYR A C 1
ATOM 758 O O . TYR A 1 94 ? 4.869 -8.507 -12.451 1.00 88.25 94 TYR A O 1
ATOM 766 N N . ARG A 1 95 ? 3.802 -6.599 -11.947 1.00 83.69 95 ARG A N 1
ATOM 767 C CA . ARG A 1 95 ? 4.408 -5.813 -13.037 1.00 83.69 95 ARG A CA 1
ATOM 768 C C . ARG A 1 95 ? 5.921 -5.621 -12.907 1.00 83.69 95 ARG A C 1
ATOM 770 O O . ARG A 1 95 ? 6.571 -5.374 -13.913 1.00 83.69 95 ARG A O 1
ATOM 777 N N . ILE A 1 96 ? 6.473 -5.714 -11.696 1.00 82.31 96 ILE A N 1
ATOM 778 C CA . ILE A 1 96 ? 7.922 -5.632 -11.462 1.00 82.31 96 ILE A CA 1
ATOM 779 C C . ILE A 1 96 ? 8.592 -6.977 -11.763 1.00 82.31 96 ILE A C 1
ATOM 781 O O . ILE A 1 96 ? 9.645 -7.012 -12.394 1.00 82.31 96 ILE A O 1
ATOM 785 N N . PHE A 1 97 ? 8.011 -8.077 -11.278 1.00 79.06 97 PHE A N 1
ATOM 786 C CA . PHE A 1 97 ? 8.681 -9.382 -11.245 1.00 79.06 97 PHE A CA 1
ATOM 787 C C . PHE A 1 97 ? 8.301 -10.325 -12.384 1.00 79.06 97 PHE A C 1
ATOM 789 O O . PHE A 1 97 ? 9.048 -11.265 -12.652 1.00 79.06 97 PHE A O 1
ATOM 796 N N . VAL A 1 98 ? 7.160 -10.112 -13.039 1.00 78.88 98 VAL A N 1
ATOM 797 C CA . VAL A 1 98 ? 6.721 -10.952 -14.152 1.00 78.88 98 VAL A CA 1
ATOM 798 C C . VAL A 1 98 ? 6.977 -10.209 -15.459 1.00 78.88 98 VAL A C 1
ATOM 800 O O . VAL A 1 98 ? 6.284 -9.229 -15.744 1.00 78.88 98 VAL A O 1
ATOM 803 N N . PRO A 1 99 ? 7.970 -10.640 -16.257 1.00 61.28 99 PRO A N 1
ATOM 804 C CA . PRO A 1 99 ? 8.237 -10.021 -17.543 1.00 61.28 99 PRO A CA 1
ATOM 805 C C . PRO A 1 99 ? 7.026 -10.210 -18.460 1.00 61.28 99 PRO A C 1
ATOM 807 O O . PRO A 1 99 ? 6.497 -11.315 -18.601 1.00 61.28 99 PRO A O 1
ATOM 810 N N . VAL A 1 100 ? 6.584 -9.121 -19.086 1.00 64.69 100 VAL A N 1
ATOM 811 C CA . VAL A 1 100 ? 5.625 -9.195 -20.189 1.00 64.69 100 VAL A CA 1
ATOM 812 C C . VAL A 1 100 ? 6.366 -9.861 -21.348 1.00 64.69 100 VAL A C 1
ATOM 814 O O . VAL A 1 100 ? 7.397 -9.349 -21.780 1.00 64.69 100 VAL A O 1
ATOM 817 N N . ALA A 1 101 ? 5.899 -11.029 -21.795 1.00 56.03 101 ALA A N 1
ATOM 818 C CA . ALA A 1 101 ? 6.430 -11.658 -22.999 1.00 56.03 101 ALA A CA 1
ATOM 819 C C . ALA A 1 101 ? 6.208 -10.691 -24.173 1.00 56.03 101 ALA A C 1
ATOM 821 O O . ALA A 1 101 ? 5.061 -10.350 -24.469 1.00 56.03 101 ALA A O 1
ATOM 822 N N . VAL A 1 102 ? 7.309 -10.199 -24.747 1.00 51.09 102 VAL A N 1
ATOM 823 C CA . VAL A 1 102 ? 7.333 -9.370 -25.961 1.00 51.09 102 VAL A CA 1
ATOM 824 C C . VAL A 1 102 ? 7.178 -10.269 -27.176 1.00 51.09 102 VAL A C 1
ATOM 826 O O . VAL A 1 102 ? 7.870 -11.313 -27.206 1.00 51.09 102 VAL A O 1
#